Protein AF-A0A924ACG1-F1 (afdb_monomer_lite)

Sequence (68 aa):
MGNRRLTRLTNAFSKKMANHMHAMRFYFMVSNFVKIHTSIKTTPAMEAGVTDFLWSMEDIVLMTKTNG

Foldseek 3Di:
DPQCCPPPPDPNDDPDPVVVVVVVVVVCCCQQQADQDPVVSGGNCCVVVVDVDRDDPVNVVVVVVPPD

Radius of gyration: 14.08 Å; chains: 1; bounding box: 36×28×30 Å

pLDDT: mean 86.24, std 9.6, range [41.47, 93.5]

Secondary structure (DSSP, 8-state):
---GGGSTT-TT--SSHHHHHHHHHHHHHIIIIISPPTTTSS-HHHHTTS-SSPPPHHHHHHHHHS--

Structure (mmCIF, N/CA/C/O backbone):
data_AF-A0A924ACG1-F1
#
_entry.id   AF-A0A924ACG1-F1
#
loop_
_atom_site.group_PDB
_atom_site.id
_atom_site.type_symbol
_atom_site.label_atom_id
_atom_site.label_alt_id
_atom_site.label_comp_id
_atom_site.label_asym_id
_atom_site.label_entity_id
_atom_site.label_seq_id
_atom_site.pdbx_PDB_ins_code
_atom_site.Cartn_x
_atom_site.Cartn_y
_atom_site.Cartn_z
_atom_site.occupancy
_atom_site.B_iso_or_equiv
_atom_site.auth_seq_id
_atom_site.auth_comp_id
_atom_site.auth_asym_id
_atom_site.auth_atom_id
_atom_site.pdbx_PDB_model_num
ATOM 1 N N . MET A 1 1 ? 7.086 8.687 0.387 1.00 53.41 1 MET A N 1
ATOM 2 C CA . MET A 1 1 ? 6.988 7.889 -0.858 1.00 53.41 1 MET A CA 1
ATOM 3 C C . MET A 1 1 ? 7.735 6.576 -0.674 1.00 53.41 1 MET A C 1
ATOM 5 O O . MET A 1 1 ? 8.955 6.599 -0.616 1.00 53.41 1 MET A O 1
ATOM 9 N N . GLY A 1 2 ? 7.023 5.454 -0.526 1.00 73.94 2 GLY A N 1
ATOM 10 C CA . GLY A 1 2 ? 7.646 4.142 -0.277 1.00 73.94 2 GLY A CA 1
ATOM 11 C C . GLY A 1 2 ? 8.008 3.349 -1.538 1.00 73.94 2 GLY A C 1
ATOM 12 O O . GLY A 1 2 ? 8.733 2.366 -1.452 1.00 73.94 2 GLY A O 1
ATOM 13 N N . ASN A 1 3 ? 7.523 3.760 -2.715 1.00 84.19 3 ASN A N 1
ATOM 14 C CA . ASN A 1 3 ? 7.720 3.022 -3.958 1.00 84.19 3 ASN A CA 1
ATOM 15 C C . ASN A 1 3 ? 8.668 3.769 -4.908 1.00 84.19 3 ASN A C 1
ATOM 17 O O . ASN A 1 3 ? 8.282 4.737 -5.562 1.00 84.19 3 ASN A O 1
ATOM 21 N N . ARG A 1 4 ? 9.914 3.291 -5.010 1.00 87.62 4 ARG A N 1
ATOM 22 C CA . ARG A 1 4 ? 10.950 3.898 -5.867 1.00 87.62 4 ARG A CA 1
ATOM 23 C C . ARG A 1 4 ? 10.689 3.697 -7.365 1.00 87.62 4 ARG A C 1
ATOM 25 O O . ARG A 1 4 ? 11.277 4.397 -8.181 1.00 87.62 4 ARG A O 1
ATOM 32 N N . ARG A 1 5 ? 9.760 2.812 -7.752 1.00 87.44 5 ARG A N 1
ATOM 33 C CA . ARG A 1 5 ? 9.382 2.605 -9.163 1.00 87.44 5 ARG A CA 1
ATOM 34 C C . ARG A 1 5 ? 8.718 3.835 -9.796 1.00 87.44 5 ARG A C 1
ATOM 36 O O . ARG A 1 5 ? 8.690 3.921 -11.015 1.00 87.44 5 ARG A O 1
ATOM 43 N N . LEU A 1 6 ? 8.188 4.752 -8.981 1.00 84.94 6 LEU A N 1
ATOM 44 C CA . LEU A 1 6 ? 7.570 6.014 -9.415 1.00 84.94 6 LEU A CA 1
ATOM 45 C C . LEU A 1 6 ? 8.546 7.198 -9.434 1.00 84.94 6 LEU A C 1
ATOM 47 O O . LEU A 1 6 ? 8.196 8.289 -9.872 1.00 84.94 6 LEU A O 1
ATOM 51 N N . THR A 1 7 ? 9.766 7.001 -8.938 1.00 86.62 7 THR A N 1
ATOM 52 C CA . THR A 1 7 ? 10.780 8.055 -8.877 1.00 86.62 7 THR A CA 1
ATOM 53 C C . THR A 1 7 ? 11.727 7.972 -10.073 1.00 86.62 7 THR A C 1
ATOM 55 O O . THR A 1 7 ? 12.156 6.884 -10.465 1.00 86.62 7 THR A O 1
ATOM 58 N N . ARG A 1 8 ? 12.062 9.132 -10.653 1.00 85.88 8 ARG A N 1
ATOM 59 C CA . ARG A 1 8 ? 12.983 9.258 -11.796 1.00 85.88 8 ARG A CA 1
ATOM 60 C C . ARG A 1 8 ? 14.421 8.918 -11.381 1.00 85.88 8 ARG A C 1
ATOM 62 O O . ARG A 1 8 ? 14.786 9.131 -10.231 1.00 85.88 8 ARG A O 1
ATOM 69 N N . LEU A 1 9 ? 15.240 8.456 -12.331 1.00 84.06 9 LEU A N 1
ATOM 70 C CA . LEU A 1 9 ? 16.666 8.140 -12.128 1.00 84.06 9 LEU A CA 1
ATOM 71 C C . LEU A 1 9 ? 16.907 7.135 -10.989 1.00 84.06 9 LEU A C 1
ATOM 73 O O . LEU A 1 9 ? 17.843 7.277 -10.208 1.00 84.06 9 LEU A O 1
ATOM 77 N N . THR A 1 10 ? 16.057 6.110 -10.889 1.00 85.31 10 THR A N 1
ATOM 78 C CA . THR A 1 10 ? 16.269 5.021 -9.934 1.00 85.31 10 THR A CA 1
ATOM 79 C C . THR A 1 10 ? 16.436 3.684 -10.634 1.00 85.31 10 THR A C 1
ATOM 81 O O . THR A 1 10 ? 15.816 3.379 -11.651 1.00 85.31 10 THR A O 1
ATOM 84 N N . ASN A 1 11 ? 17.264 2.848 -10.028 1.00 85.75 11 ASN A N 1
ATOM 85 C CA . ASN A 1 11 ? 17.500 1.457 -10.391 1.00 85.75 11 ASN A CA 1
ATOM 86 C C . ASN A 1 11 ? 16.286 0.538 -10.152 1.00 85.75 11 ASN A C 1
ATOM 88 O O . ASN A 1 11 ? 16.319 -0.625 -10.539 1.00 85.75 11 ASN A O 1
ATOM 92 N N . ALA A 1 12 ? 15.200 1.043 -9.559 1.00 85.94 12 ALA A N 1
ATOM 93 C CA . ALA A 1 12 ? 13.976 0.281 -9.324 1.00 85.94 12 ALA A CA 1
ATOM 94 C C . ALA A 1 12 ? 13.026 0.243 -10.541 1.00 85.94 12 ALA A C 1
ATOM 96 O O . ALA A 1 12 ? 11.917 -0.283 -10.431 1.00 85.94 12 ALA A O 1
ATOM 97 N N . PHE A 1 13 ? 13.410 0.795 -11.697 1.00 84.56 13 PHE A N 1
ATOM 98 C CA . PHE A 1 13 ? 12.545 0.798 -12.877 1.00 84.56 13 PHE A CA 1
ATOM 99 C C . PHE A 1 13 ? 12.256 -0.626 -13.385 1.00 84.56 13 PHE A C 1
ATOM 101 O O . PHE A 1 13 ? 13.078 -1.539 -13.299 1.00 84.56 13 PHE A O 1
ATOM 108 N N . SER A 1 14 ? 11.059 -0.827 -13.933 1.00 88.44 14 SER A N 1
ATOM 109 C CA . SER A 1 14 ? 10.711 -2.082 -14.599 1.00 88.44 14 SER A CA 1
ATOM 110 C C . SER A 1 14 ? 11.084 -2.001 -16.075 1.00 88.44 14 SER A C 1
ATOM 112 O O . SER A 1 14 ? 10.642 -1.090 -16.764 1.00 88.44 14 SER A O 1
ATOM 114 N N . LYS A 1 15 ? 11.828 -2.990 -16.586 1.00 88.56 15 LYS A N 1
ATOM 115 C CA . LYS A 1 15 ? 12.156 -3.085 -18.024 1.00 88.56 15 LYS A CA 1
ATOM 116 C C . LYS A 1 15 ? 10.925 -3.318 -18.910 1.00 88.56 15 LYS A C 1
ATOM 118 O O . LYS A 1 15 ? 10.896 -2.870 -20.047 1.00 88.56 15 LYS A O 1
ATOM 123 N N . LYS A 1 16 ? 9.923 -4.041 -18.395 1.00 91.44 16 LYS A N 1
ATOM 124 C CA . LYS A 1 16 ? 8.644 -4.301 -19.072 1.00 91.44 16 LYS A CA 1
ATOM 125 C C . LYS A 1 16 ? 7.519 -3.549 -18.368 1.00 91.44 16 LYS A C 1
ATOM 127 O O . LYS A 1 16 ? 7.425 -3.603 -17.139 1.00 91.44 16 LYS A O 1
ATOM 132 N N . MET A 1 17 ? 6.631 -2.934 -19.150 1.00 88.75 17 MET A N 1
ATOM 133 C CA . MET A 1 17 ? 5.470 -2.205 -18.628 1.00 88.75 17 MET A CA 1
ATOM 134 C C . MET A 1 17 ? 4.515 -3.118 -17.844 1.00 88.75 17 MET A C 1
ATOM 136 O O . MET A 1 17 ? 4.047 -2.739 -16.774 1.00 88.75 17 MET A O 1
ATOM 140 N N . ALA A 1 18 ? 4.299 -4.353 -18.311 1.00 91.38 18 ALA A N 1
ATOM 141 C CA . ALA A 1 18 ? 3.458 -5.332 -17.616 1.00 91.38 18 ALA A CA 1
ATOM 142 C C . ALA A 1 18 ? 3.911 -5.546 -16.159 1.00 91.38 18 ALA A C 1
ATOM 144 O O . ALA A 1 18 ? 3.120 -5.418 -15.230 1.00 91.38 18 ALA A O 1
ATOM 145 N N . ASN A 1 19 ? 5.213 -5.746 -15.931 1.00 89.56 19 ASN A N 1
ATOM 146 C CA . ASN A 1 19 ? 5.761 -5.950 -14.586 1.00 89.56 19 ASN A CA 1
ATOM 147 C C . ASN A 1 19 ? 5.575 -4.720 -13.689 1.00 89.56 19 ASN A C 1
ATOM 149 O O . ASN A 1 19 ? 5.379 -4.857 -12.483 1.00 89.56 19 ASN A O 1
ATOM 153 N N . HIS A 1 20 ? 5.650 -3.514 -14.263 1.00 90.50 20 HIS A N 1
ATOM 154 C CA . HIS A 1 20 ? 5.339 -2.289 -13.530 1.00 90.50 20 HIS A CA 1
ATOM 155 C C . HIS A 1 20 ? 3.875 -2.276 -13.090 1.00 90.50 20 HIS A C 1
ATOM 157 O O . HIS A 1 20 ? 3.594 -2.084 -11.910 1.00 90.50 20 HIS A O 1
ATOM 163 N N . MET A 1 21 ? 2.964 -2.563 -14.020 1.00 90.69 21 MET A N 1
ATOM 164 C CA . MET A 1 21 ? 1.530 -2.600 -13.757 1.00 90.69 21 MET A CA 1
ATOM 165 C C . MET A 1 21 ? 1.175 -3.629 -12.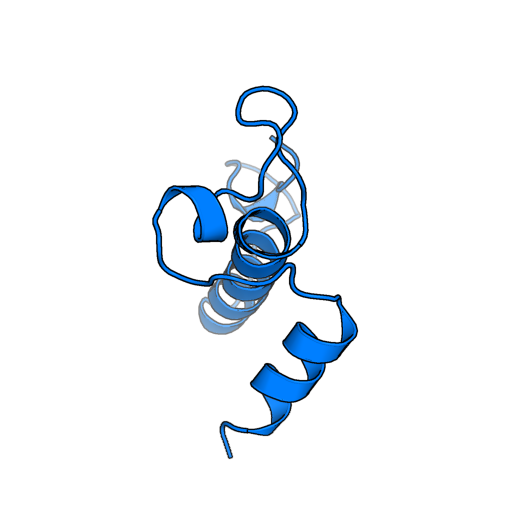679 1.00 90.69 21 MET A C 1
ATOM 167 O O . MET A 1 21 ? 0.451 -3.294 -11.746 1.00 90.69 21 MET A O 1
ATOM 171 N N . HIS A 1 22 ? 1.728 -4.844 -12.744 1.00 89.69 22 HIS A N 1
ATOM 172 C CA . HIS A 1 22 ? 1.515 -5.865 -11.713 1.00 89.69 22 HIS A CA 1
ATOM 173 C C . HIS A 1 22 ? 1.990 -5.389 -10.334 1.00 89.69 22 HIS A C 1
ATOM 175 O O . HIS A 1 22 ? 1.234 -5.462 -9.368 1.00 89.69 22 HIS A O 1
ATOM 181 N N . ALA A 1 23 ? 3.200 -4.830 -10.238 1.00 90.56 23 ALA A N 1
ATOM 182 C CA . ALA A 1 23 ? 3.726 -4.325 -8.970 1.00 90.56 23 ALA A CA 1
ATOM 183 C C . ALA A 1 23 ? 2.887 -3.166 -8.400 1.00 90.56 23 ALA A C 1
ATOM 185 O O . ALA A 1 23 ? 2.655 -3.108 -7.192 1.00 90.56 23 ALA A O 1
ATOM 186 N N . MET A 1 24 ? 2.417 -2.248 -9.252 1.00 90.50 24 MET A N 1
ATOM 187 C CA . MET A 1 24 ? 1.555 -1.143 -8.825 1.00 90.50 24 MET A CA 1
ATOM 188 C C . MET A 1 24 ? 0.183 -1.624 -8.355 1.00 90.50 24 MET A C 1
ATOM 190 O O . MET A 1 24 ? -0.301 -1.132 -7.338 1.00 90.50 24 MET A O 1
ATOM 194 N N . ARG A 1 25 ? -0.422 -2.599 -9.047 1.00 90.25 25 ARG A N 1
ATOM 195 C CA . ARG A 1 25 ? -1.711 -3.188 -8.649 1.00 90.25 25 ARG A CA 1
ATOM 196 C C . ARG A 1 25 ? -1.656 -3.725 -7.220 1.00 90.25 25 ARG A C 1
ATOM 198 O O . ARG A 1 25 ? -2.487 -3.342 -6.404 1.00 90.25 25 ARG A O 1
ATOM 205 N N . PHE A 1 26 ? -0.629 -4.512 -6.890 1.00 88.56 26 PHE A N 1
ATOM 206 C CA . PHE A 1 26 ? -0.437 -5.012 -5.524 1.00 88.56 26 PHE A CA 1
ATOM 207 C C . PHE A 1 26 ? -0.229 -3.889 -4.506 1.00 88.56 26 PHE A C 1
ATOM 209 O O . PHE A 1 26 ? -0.826 -3.903 -3.432 1.00 88.56 26 PHE A O 1
ATOM 216 N N . TYR A 1 27 ? 0.593 -2.896 -4.848 1.00 90.12 27 TYR A N 1
ATOM 217 C CA . TYR A 1 27 ? 0.880 -1.780 -3.950 1.00 90.12 27 TYR A CA 1
ATOM 218 C C . TYR A 1 27 ? -0.381 -0.985 -3.579 1.00 90.12 27 TYR A C 1
ATOM 220 O O . TYR A 1 27 ? -0.592 -0.663 -2.406 1.00 90.12 27 TYR A O 1
ATOM 228 N N . PHE A 1 28 ? -1.230 -0.690 -4.567 1.00 89.81 28 PHE A N 1
ATOM 229 C CA . PHE A 1 28 ? -2.480 0.028 -4.336 1.00 89.81 28 PHE A CA 1
ATOM 230 C C . PHE A 1 28 ? -3.528 -0.831 -3.634 1.00 89.81 28 PHE A C 1
ATOM 232 O O . PHE A 1 28 ? -4.210 -0.312 -2.757 1.00 89.81 28 PHE A O 1
ATOM 239 N N . MET A 1 29 ? -3.619 -2.132 -3.935 1.00 91.19 29 MET A N 1
ATOM 240 C CA . MET A 1 29 ? -4.524 -3.026 -3.205 1.00 91.19 29 MET A CA 1
ATOM 241 C C . MET A 1 29 ? -4.226 -3.027 -1.704 1.00 91.19 29 MET A C 1
ATOM 243 O O . MET A 1 29 ? -5.110 -2.758 -0.897 1.00 91.19 29 MET A O 1
ATOM 247 N N . VAL A 1 30 ? -2.969 -3.248 -1.317 1.00 90.56 30 VAL A N 1
ATOM 248 C CA . VAL A 1 30 ? -2.599 -3.290 0.106 1.00 90.56 30 VAL A CA 1
ATOM 249 C C . VAL A 1 30 ? -2.834 -1.937 0.781 1.00 90.56 30 VAL A C 1
ATOM 251 O O . VAL A 1 30 ? -3.339 -1.878 1.901 1.00 90.56 30 VAL A O 1
ATOM 254 N N . SER A 1 31 ? -2.501 -0.839 0.101 1.00 90.31 31 SER A N 1
ATOM 255 C CA . SER A 1 31 ? -2.640 0.504 0.677 1.00 90.31 31 SER A CA 1
ATOM 256 C C . SER A 1 31 ? -4.100 0.941 0.843 1.00 90.31 31 SER A C 1
ATOM 258 O O . SER A 1 31 ? -4.389 1.673 1.784 1.00 90.31 31 SER A O 1
ATOM 260 N N . ASN A 1 32 ? -5.003 0.495 -0.037 1.00 91.56 32 ASN A N 1
ATOM 261 C CA . ASN A 1 32 ? -6.405 0.918 -0.031 1.00 91.56 32 ASN A CA 1
ATOM 262 C C . ASN A 1 32 ? -7.333 -0.024 0.745 1.00 91.56 32 ASN A C 1
ATOM 264 O O . ASN A 1 32 ? -8.298 0.460 1.326 1.00 91.56 32 ASN A O 1
ATOM 268 N N . PHE A 1 33 ? -7.067 -1.335 0.750 1.00 90.62 33 PHE A N 1
ATOM 269 C CA . PHE A 1 33 ? -7.993 -2.340 1.295 1.00 90.62 33 PHE A CA 1
ATOM 270 C C . PHE A 1 33 ? -7.537 -2.958 2.623 1.00 90.62 33 PHE A C 1
ATOM 272 O O . PHE A 1 33 ? -8.381 -3.356 3.419 1.00 90.62 33 PHE A O 1
ATOM 279 N N . VAL A 1 34 ? -6.224 -3.029 2.882 1.00 91.75 34 VAL A N 1
ATOM 280 C CA . VAL A 1 34 ? -5.669 -3.699 4.080 1.00 91.75 34 VAL A CA 1
ATOM 281 C C . VAL A 1 34 ? -5.173 -2.687 5.106 1.00 91.75 34 VAL A C 1
ATOM 283 O O . VAL A 1 34 ? -5.353 -2.851 6.311 1.00 91.75 34 VAL A O 1
ATOM 286 N N . LYS A 1 35 ? -4.502 -1.626 4.651 1.00 90.69 35 LYS A N 1
ATOM 287 C CA . LYS A 1 35 ? -3.859 -0.676 5.554 1.00 90.69 35 LYS A CA 1
ATOM 288 C C . LYS A 1 35 ? -4.859 0.349 6.089 1.00 90.69 35 LYS A C 1
ATOM 290 O O . LYS A 1 35 ? -5.371 1.177 5.341 1.00 90.69 35 LYS A O 1
ATOM 295 N N . ILE A 1 36 ? -5.055 0.347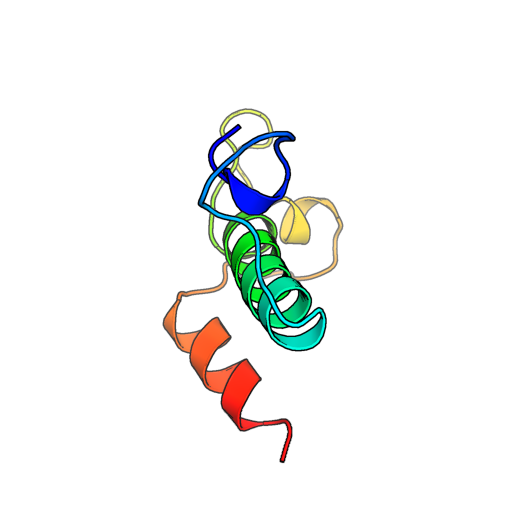 7.407 1.00 91.06 36 ILE A N 1
ATOM 296 C CA . ILE A 1 36 ? -5.820 1.388 8.100 1.00 91.06 36 ILE A CA 1
ATOM 297 C C . ILE A 1 36 ? -5.042 2.704 8.040 1.00 91.06 36 ILE A C 1
ATOM 299 O O . ILE A 1 36 ? -3.859 2.769 8.398 1.00 91.06 36 ILE A O 1
ATOM 303 N N . HIS A 1 37 ? -5.705 3.762 7.581 1.00 90.44 37 HIS A N 1
ATOM 304 C CA . HIS A 1 37 ? -5.120 5.092 7.526 1.00 90.44 37 HIS A CA 1
ATOM 305 C C . HIS A 1 37 ? -5.338 5.816 8.855 1.00 90.44 37 HIS A C 1
ATOM 307 O O . HIS A 1 37 ? -6.450 5.892 9.362 1.00 90.44 37 HIS A O 1
ATOM 313 N N . THR A 1 38 ? -4.287 6.420 9.406 1.00 89.69 38 THR A N 1
ATOM 314 C CA . THR A 1 38 ? -4.346 7.076 10.724 1.00 89.69 38 THR A CA 1
ATOM 315 C C . THR A 1 38 ? -5.316 8.260 10.784 1.00 89.69 38 THR A C 1
ATOM 317 O O . THR A 1 38 ? -5.922 8.487 11.825 1.00 89.69 38 THR A O 1
ATOM 320 N N . SER A 1 39 ? -5.487 8.999 9.681 1.00 90.88 39 SER A N 1
ATOM 321 C CA . SER A 1 39 ? -6.373 10.173 9.620 1.00 90.88 39 SER A CA 1
ATOM 322 C C . SER A 1 39 ? -7.858 9.805 9.585 1.00 90.88 39 SER A C 1
ATOM 324 O O . SER A 1 39 ? -8.640 10.382 10.330 1.00 90.88 39 SER A O 1
ATOM 326 N N . ILE A 1 40 ? -8.241 8.860 8.722 1.00 90.25 40 ILE A N 1
ATOM 327 C CA . ILE A 1 40 ? -9.637 8.416 8.553 1.00 90.25 40 ILE A CA 1
ATOM 328 C C . ILE A 1 40 ? -10.006 7.279 9.517 1.00 90.25 40 ILE A C 1
ATOM 330 O O . ILE A 1 40 ? -11.173 6.955 9.672 1.00 90.25 40 ILE A O 1
ATOM 334 N N . LYS A 1 41 ? -9.021 6.686 10.209 1.00 90.50 41 LYS A N 1
ATOM 335 C CA . LYS A 1 41 ? -9.155 5.554 11.153 1.00 90.50 41 LYS A CA 1
ATOM 336 C C . LYS A 1 41 ? -9.760 4.274 10.553 1.00 90.50 41 LYS A C 1
ATOM 338 O O . LYS A 1 41 ? -9.860 3.270 11.250 1.00 90.50 41 LYS A O 1
ATOM 343 N N . THR A 1 42 ? -10.091 4.293 9.268 1.00 90.69 42 THR A N 1
ATOM 344 C CA . THR A 1 42 ? -10.619 3.205 8.442 1.00 90.69 42 THR A CA 1
ATOM 345 C C . THR A 1 42 ? -9.687 2.975 7.245 1.00 90.69 42 THR A C 1
ATOM 347 O O . THR A 1 42 ? -8.647 3.638 7.101 1.00 90.69 42 THR A O 1
ATOM 350 N N . THR A 1 43 ? -9.993 1.996 6.393 1.00 92.88 43 THR A N 1
ATOM 351 C CA . THR A 1 43 ? -9.285 1.853 5.115 1.00 92.88 43 THR A CA 1
ATOM 352 C C . THR A 1 43 ? -9.896 2.786 4.067 1.00 92.88 43 THR A C 1
ATOM 354 O O . THR A 1 43 ? -11.107 3.014 4.081 1.00 92.88 43 THR A O 1
ATOM 357 N N . PRO A 1 44 ? -9.096 3.319 3.125 1.00 93.50 44 PRO A N 1
ATOM 358 C CA . PRO A 1 44 ? -9.619 4.177 2.062 1.00 93.50 44 PRO A CA 1
ATOM 359 C C . PRO A 1 44 ? -10.748 3.538 1.241 1.00 93.50 44 PRO A C 1
ATOM 361 O O . PRO A 1 44 ? -11.669 4.236 0.830 1.00 93.50 44 PRO A O 1
ATOM 364 N N . ALA A 1 45 ? -10.698 2.222 1.007 1.00 92.62 45 ALA A N 1
ATOM 365 C CA . ALA A 1 45 ? -11.750 1.505 0.286 1.00 92.62 45 ALA A CA 1
ATOM 366 C C . ALA A 1 45 ? -13.072 1.436 1.070 1.00 92.62 45 ALA A C 1
ATOM 368 O O . ALA A 1 45 ? -14.137 1.512 0.459 1.00 92.62 45 ALA A O 1
ATOM 369 N N . MET A 1 46 ? -13.006 1.337 2.402 1.00 92.31 46 MET A N 1
ATOM 370 C CA . MET A 1 46 ? -14.189 1.385 3.264 1.00 92.31 46 MET A CA 1
ATOM 371 C C . MET A 1 46 ? -14.783 2.791 3.326 1.00 92.31 46 MET A C 1
ATOM 373 O O . MET A 1 46 ? -15.985 2.952 3.161 1.00 92.31 46 MET A O 1
ATOM 377 N N . GLU A 1 47 ? -13.943 3.817 3.477 1.00 91.12 47 GLU A N 1
ATOM 378 C CA . GLU A 1 47 ? -14.391 5.218 3.483 1.00 91.12 47 GLU A CA 1
ATOM 379 C C . GLU A 1 47 ? -15.062 5.611 2.155 1.00 91.12 47 GLU A C 1
ATOM 381 O O . GLU A 1 47 ? -16.037 6.357 2.126 1.00 91.12 47 GLU A O 1
ATOM 386 N N . ALA A 1 48 ? -14.556 5.078 1.040 1.00 92.19 48 ALA A N 1
ATOM 387 C CA . ALA A 1 48 ? -15.117 5.291 -0.290 1.00 92.19 48 ALA A CA 1
ATOM 388 C C . ALA A 1 48 ? -16.364 4.430 -0.591 1.00 92.19 48 ALA A C 1
ATOM 390 O O . ALA A 1 48 ? -16.901 4.531 -1.694 1.00 92.19 48 ALA A O 1
ATOM 391 N 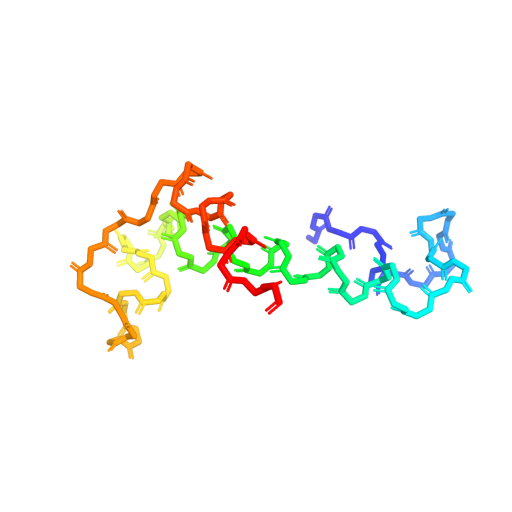N . GLY A 1 49 ? -16.809 3.569 0.334 1.00 91.00 49 GLY A N 1
ATOM 392 C CA . GLY A 1 49 ? -17.966 2.686 0.141 1.00 91.00 49 GLY A CA 1
ATOM 393 C C . GLY A 1 49 ? -17.756 1.588 -0.907 1.00 91.00 49 GLY A C 1
ATOM 394 O O . GLY A 1 49 ? -18.719 1.075 -1.469 1.00 91.00 49 GLY A O 1
ATOM 395 N N . VAL A 1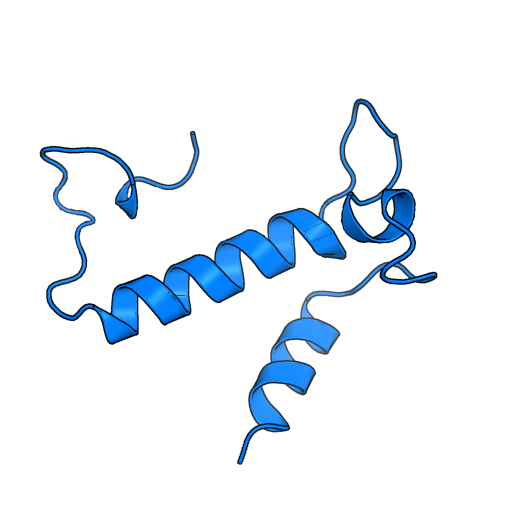 50 ? -16.502 1.238 -1.215 1.00 89.94 50 VAL A N 1
ATOM 396 C CA . VAL A 1 50 ? -16.176 0.160 -2.166 1.00 89.94 50 VAL A CA 1
ATOM 397 C C . VAL A 1 50 ? -16.324 -1.209 -1.498 1.00 89.94 50 VAL A C 1
ATOM 399 O O . VAL A 1 50 ? -16.630 -2.195 -2.166 1.00 89.94 50 VAL A O 1
ATOM 402 N N . THR A 1 51 ? -16.079 -1.282 -0.187 1.00 89.38 51 THR A N 1
ATOM 403 C CA . THR A 1 51 ? -16.122 -2.522 0.600 1.00 89.38 51 THR A CA 1
ATOM 404 C C . THR A 1 51 ? -16.560 -2.243 2.027 1.00 89.38 51 THR A C 1
ATOM 406 O O . THR A 1 51 ? -16.054 -1.302 2.629 1.00 89.38 51 THR A O 1
ATOM 409 N N . ASP A 1 52 ? -17.371 -3.121 2.611 1.00 89.12 52 ASP A N 1
ATOM 410 C CA . ASP A 1 52 ? -17.839 -2.962 3.998 1.00 89.12 52 ASP A CA 1
ATOM 411 C C . ASP A 1 52 ? -16.980 -3.708 5.034 1.00 89.12 52 ASP A C 1
ATOM 413 O O . ASP A 1 52 ? -17.186 -3.576 6.239 1.00 89.12 52 ASP A O 1
ATOM 417 N N . PHE A 1 53 ? -16.004 -4.500 4.583 1.00 88.69 53 PHE A N 1
ATOM 418 C CA . PHE A 1 53 ? -15.142 -5.315 5.438 1.00 88.69 53 PHE A CA 1
ATOM 419 C C . PHE A 1 53 ? -13.661 -4.988 5.237 1.00 88.69 53 PHE A C 1
ATOM 421 O O . PHE A 1 53 ? -13.237 -4.539 4.171 1.00 88.69 53 PHE A O 1
ATOM 428 N N . LEU A 1 54 ? -12.864 -5.244 6.276 1.00 88.94 54 LEU A N 1
ATOM 429 C CA . LEU A 1 54 ? -11.413 -5.116 6.220 1.00 88.94 54 LEU A CA 1
ATOM 430 C C . LEU A 1 54 ? -10.820 -6.321 5.488 1.00 88.94 54 LEU A C 1
ATOM 432 O O . LEU A 1 54 ? -11.048 -7.459 5.891 1.00 88.94 54 LEU A O 1
ATOM 436 N N . TRP A 1 55 ? -10.036 -6.070 4.441 1.00 90.12 55 TRP A N 1
ATOM 437 C CA . TRP A 1 55 ? -9.391 -7.143 3.690 1.00 90.12 55 TRP A CA 1
ATOM 438 C C . TRP A 1 55 ? -8.142 -7.633 4.414 1.00 90.12 55 TRP A C 1
ATOM 440 O O . TRP A 1 55 ? -7.373 -6.843 4.971 1.00 90.12 55 TRP A O 1
ATOM 450 N N . SER A 1 56 ? -7.902 -8.939 4.347 1.00 89.75 56 SER A N 1
ATOM 451 C CA . SER A 1 56 ? -6.644 -9.558 4.751 1.00 89.75 56 SER A CA 1
ATOM 452 C C . SER A 1 56 ? -5.688 -9.700 3.561 1.00 89.75 56 SER A C 1
ATOM 454 O O . SER A 1 56 ? -6.061 -9.564 2.393 1.00 89.75 56 SER A O 1
ATOM 456 N N . MET A 1 57 ? -4.419 -10.002 3.843 1.00 86.69 57 MET A N 1
ATOM 457 C CA . MET A 1 57 ? -3.451 -10.297 2.781 1.00 86.69 57 MET A CA 1
ATOM 458 C C . MET A 1 57 ? -3.803 -11.592 2.025 1.00 86.69 57 MET A C 1
ATOM 460 O O . MET A 1 57 ? -3.482 -11.724 0.845 1.00 86.69 57 MET A O 1
ATOM 464 N N . GLU A 1 58 ? -4.477 -12.532 2.687 1.00 88.88 58 GLU A N 1
ATOM 465 C CA . GLU A 1 58 ? -4.917 -13.800 2.099 1.00 88.88 58 GLU A CA 1
ATOM 466 C C . GLU A 1 58 ? -6.003 -13.568 1.045 1.00 88.88 58 GLU A C 1
ATOM 468 O O . GLU A 1 58 ? -5.910 -14.119 -0.054 1.00 88.88 58 GLU A O 1
ATOM 473 N N . ASP A 1 59 ? -6.949 -12.665 1.322 1.00 86.88 59 ASP A N 1
ATOM 474 C CA . ASP A 1 59 ? -8.016 -12.285 0.386 1.00 86.88 59 ASP A CA 1
ATOM 475 C C . ASP A 1 59 ? -7.447 -11.702 -0.910 1.00 86.88 59 ASP A C 1
ATOM 477 O O . ASP A 1 59 ? -7.894 -12.034 -2.010 1.00 86.88 59 ASP A O 1
ATOM 481 N N . ILE A 1 60 ? -6.395 -10.883 -0.800 1.00 85.50 60 ILE A N 1
ATOM 482 C CA . ILE A 1 60 ? -5.693 -10.327 -1.963 1.00 85.50 60 ILE A CA 1
ATOM 483 C C . ILE A 1 60 ? -5.111 -11.449 -2.826 1.00 85.50 60 ILE A C 1
ATOM 485 O O . ILE A 1 60 ? -5.265 -11.436 -4.048 1.00 85.50 60 ILE A O 1
ATOM 489 N N . VAL A 1 61 ? -4.440 -12.428 -2.214 1.00 86.69 61 VAL A N 1
ATOM 490 C CA . VAL A 1 61 ? -3.852 -13.558 -2.948 1.00 86.69 61 VAL A CA 1
ATOM 491 C C . VAL A 1 61 ? -4.944 -14.414 -3.587 1.00 86.69 61 VAL A C 1
ATOM 493 O O . VAL A 1 61 ? -4.791 -14.848 -4.731 1.00 86.69 61 VAL A O 1
ATOM 496 N N . LEU A 1 62 ? -6.066 -14.626 -2.903 1.00 86.88 62 LEU A N 1
ATOM 497 C CA . LEU A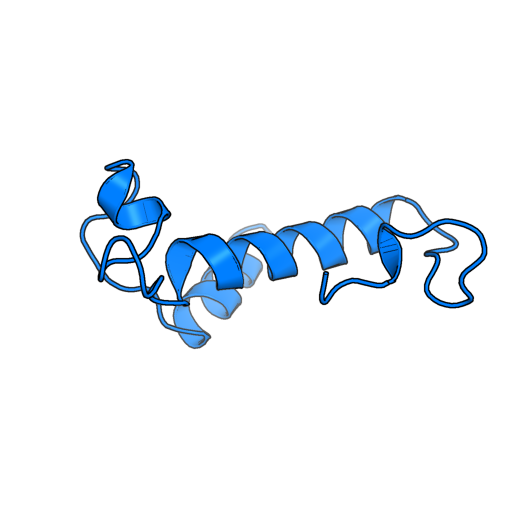 1 62 ? -7.188 -15.395 -3.433 1.00 86.88 62 LEU A CA 1
ATOM 498 C C . LEU A 1 62 ? -7.822 -14.711 -4.658 1.00 86.88 62 LEU A C 1
ATOM 500 O O . LEU A 1 62 ? -8.118 -15.373 -5.655 1.00 86.88 62 LEU A O 1
ATOM 504 N N . MET A 1 63 ? -7.911 -13.379 -4.639 1.00 81.44 63 MET A N 1
ATOM 505 C CA . MET A 1 63 ? -8.396 -12.561 -5.759 1.00 81.44 63 MET A CA 1
ATOM 506 C C . MET A 1 63 ? -7.476 -12.637 -6.989 1.00 81.44 63 MET A C 1
ATOM 508 O O . MET A 1 63 ? -7.926 -12.590 -8.131 1.00 81.44 63 MET A O 1
ATOM 512 N N . THR A 1 64 ? -6.168 -12.837 -6.793 1.00 76.25 64 THR A N 1
ATOM 513 C CA . THR A 1 64 ? -5.250 -13.019 -7.934 1.00 76.25 64 THR A CA 1
ATOM 514 C C . THR A 1 64 ? -5.423 -14.352 -8.656 1.00 76.25 64 THR A C 1
ATOM 516 O O . THR A 1 64 ? -5.101 -14.436 -9.838 1.00 76.25 64 THR A O 1
ATOM 519 N N . LYS A 1 65 ? -5.933 -15.384 -7.973 1.00 69.19 65 LYS A N 1
ATOM 520 C CA . LYS A 1 65 ? -6.139 -16.725 -8.545 1.00 69.19 65 LYS A CA 1
ATOM 521 C C . LYS A 1 65 ? -7.442 -16.853 -9.332 1.00 69.19 65 LYS A C 1
ATOM 523 O O . LYS A 1 65 ? -7.588 -17.799 -10.094 1.00 69.19 65 LYS A O 1
ATOM 528 N N . THR A 1 66 ? -8.385 -15.937 -9.132 1.00 61.84 66 THR A N 1
ATOM 529 C CA . THR A 1 66 ? -9.728 -15.989 -9.731 1.00 61.84 66 THR A CA 1
ATOM 530 C C . THR A 1 66 ? -9.780 -15.444 -11.160 1.00 61.84 66 THR A C 1
ATOM 532 O O . THR A 1 66 ? -10.745 -15.714 -11.865 1.00 61.84 66 THR A O 1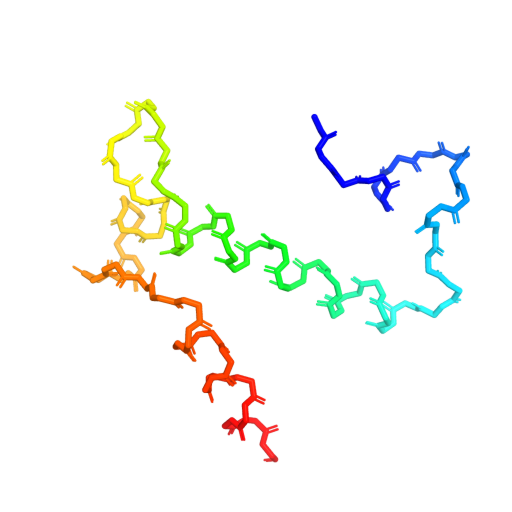
ATOM 535 N N . ASN A 1 67 ? -8.729 -14.760 -11.623 1.00 52.06 67 ASN A N 1
ATOM 536 C CA . ASN A 1 67 ? -8.571 -14.358 -13.023 1.00 52.06 67 ASN A CA 1
ATOM 537 C C . ASN A 1 67 ? -7.721 -15.397 -13.771 1.00 52.06 67 ASN A C 1
ATOM 539 O O . ASN A 1 67 ? -6.520 -15.190 -13.970 1.00 52.06 67 ASN A O 1
ATOM 543 N N . GLY A 1 68 ? -8.346 -16.525 -14.114 1.00 41.47 68 GLY A N 1
ATOM 544 C CA . GLY A 1 68 ? -7.852 -17.498 -15.093 1.00 41.47 68 GLY A CA 1
ATOM 545 C C . GLY A 1 68 ? -8.457 -17.231 -16.460 1.00 41.47 68 GLY A C 1
ATOM 546 O O . GLY A 1 68 ? -9.693 -17.055 -16.504 1.00 41.47 68 GLY A O 1
#